Protein AF-A0A917FSZ9-F1 (afdb_monomer_lite)

Secondary structure (DSSP, 8-state):
---EEEEE--SSEEEEEEEEETTEEEEEEEEEESSHHHHHHHHHHHHHHHHHHTS----EETTTS-HHHHHHHHHSPPPHHHHHHHHHTTTSS--

pLDDT: mean 73.72, std 17.51, range [39.75, 93.25]

Radius of gyration: 17.69 Å; chains: 1; bounding box: 48×24×45 Å

Sequence (95 aa):
MNPVVGLDISKEESHGQAFLARGKPYRGTFHFEHTRDGLANLHQVL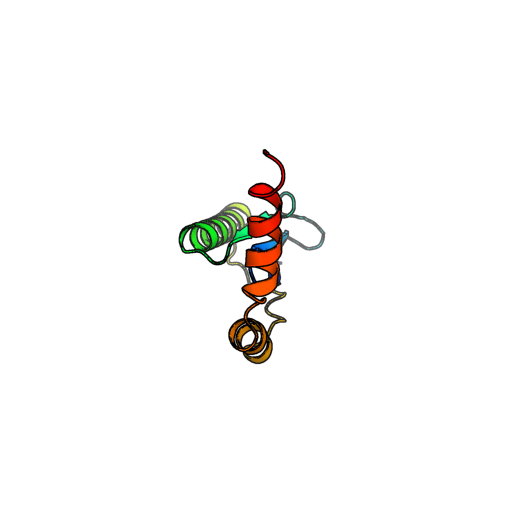KDIENASKLRYKGVFGAMYSRISLRFLSEFPTSYSVLQTATSFSISNLY

Foldseek 3Di:
DDKEKEWADDLFKIKIWIALDVVRTPDDIDMFGPDPVSVVVVVVVQVVSCVVNVHHHPDHHHVVCDVVNVVVCVVDPPDCVVVVVVVVVVVPPPD

Organism: NCBI:txid2041023

Structure (mmCIF, N/CA/C/O backbone):
data_AF-A0A917FSZ9-F1
#
_entry.id   AF-A0A917FSZ9-F1
#
loop_
_atom_site.group_PDB
_atom_site.id
_atom_site.type_symbol
_atom_site.label_atom_id
_atom_site.label_alt_id
_atom_site.label_comp_id
_atom_site.label_asym_id
_atom_site.label_entity_id
_atom_site.label_seq_id
_atom_site.pdbx_PDB_ins_code
_atom_site.Cartn_x
_atom_site.Cartn_y
_atom_site.Cartn_z
_atom_site.occupancy
_atom_site.B_iso_or_equiv
_atom_site.auth_seq_id
_atom_site.auth_comp_id
_atom_site.auth_asym_id
_atom_site.auth_atom_id
_atom_site.pdbx_PDB_mode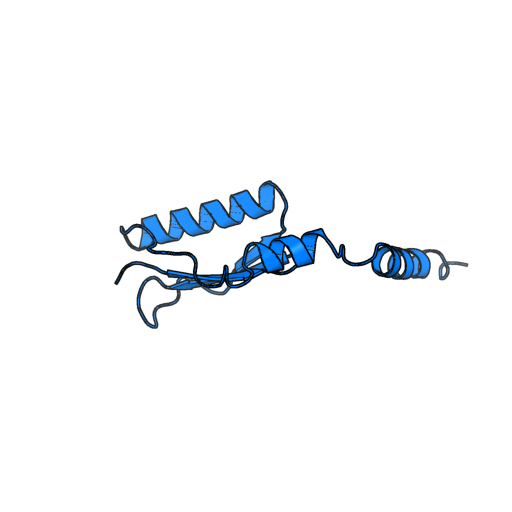l_num
ATOM 1 N N . MET A 1 1 ? -13.946 1.339 11.496 1.00 81.06 1 MET A N 1
ATOM 2 C CA . MET A 1 1 ? -13.726 0.752 10.153 1.00 81.06 1 MET A CA 1
ATOM 3 C C . MET A 1 1 ? -12.352 0.113 10.156 1.00 81.06 1 MET A C 1
ATOM 5 O O . MET A 1 1 ? -11.479 0.652 10.820 1.00 81.06 1 MET A O 1
ATOM 9 N N . ASN A 1 2 ? -12.168 -1.007 9.463 1.00 84.94 2 ASN A N 1
ATOM 10 C CA . ASN A 1 2 ? -10.841 -1.608 9.310 1.00 84.94 2 ASN A CA 1
ATOM 11 C C . ASN A 1 2 ? -9.979 -0.730 8.390 1.00 84.94 2 ASN A C 1
ATOM 13 O O . ASN A 1 2 ? -10.549 -0.056 7.523 1.00 84.94 2 ASN A O 1
ATOM 17 N N . PRO A 1 3 ? -8.644 -0.750 8.538 1.00 89.12 3 PRO A N 1
ATOM 18 C CA . PRO A 1 3 ? -7.784 -0.024 7.626 1.00 89.12 3 PRO A CA 1
ATOM 19 C C . PRO A 1 3 ? -7.876 -0.600 6.208 1.00 89.12 3 PRO A C 1
ATOM 21 O O . PRO A 1 3 ? -8.161 -1.790 6.006 1.00 89.12 3 PRO A O 1
ATOM 24 N N . VAL A 1 4 ? -7.636 0.269 5.232 1.00 89.88 4 VAL A N 1
ATOM 25 C CA . VAL A 1 4 ? -7.658 -0.045 3.800 1.00 89.88 4 VAL A CA 1
ATOM 26 C C . VAL A 1 4 ? -6.391 0.467 3.134 1.00 89.88 4 VAL A C 1
ATOM 28 O O . VAL A 1 4 ? -5.833 1.486 3.544 1.00 89.88 4 VAL A O 1
ATOM 31 N N . VAL A 1 5 ? -5.953 -0.234 2.094 1.00 88.69 5 VAL A N 1
ATOM 32 C CA . VAL A 1 5 ? -4.800 0.155 1.279 1.00 88.69 5 VAL A CA 1
ATOM 33 C C . VAL A 1 5 ? -5.245 0.236 -0.167 1.00 88.69 5 VAL A C 1
ATOM 35 O O . VAL A 1 5 ? -5.811 -0.727 -0.674 1.00 88.69 5 VAL A O 1
ATOM 38 N N . GLY A 1 6 ? -5.028 1.389 -0.793 1.00 88.25 6 GLY A N 1
ATOM 39 C CA . GLY A 1 6 ? -5.158 1.599 -2.230 1.00 88.25 6 GLY A CA 1
ATOM 40 C C . GLY A 1 6 ? -3.805 1.395 -2.904 1.00 88.25 6 GLY A C 1
ATOM 41 O O . GLY A 1 6 ? -2.841 2.005 -2.449 1.00 88.25 6 GLY A O 1
ATOM 42 N N . LEU A 1 7 ? -3.727 0.571 -3.950 1.00 87.50 7 LEU A N 1
ATOM 43 C CA . LEU A 1 7 ? -2.531 0.403 -4.782 1.00 87.50 7 LEU A CA 1
ATOM 44 C C . LEU A 1 7 ? -2.799 0.8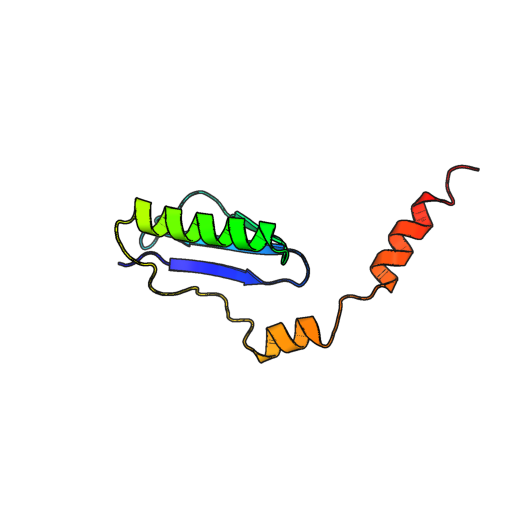15 -6.231 1.00 87.50 7 LEU A C 1
ATOM 46 O O . LEU A 1 7 ? -3.860 0.516 -6.772 1.00 87.50 7 LEU A O 1
ATOM 50 N N . ASP A 1 8 ? -1.807 1.435 -6.854 1.00 86.06 8 ASP A N 1
ATOM 51 C CA . ASP A 1 8 ? -1.695 1.600 -8.298 1.00 86.06 8 ASP A CA 1
ATOM 52 C C . ASP A 1 8 ? -0.484 0.790 -8.777 1.00 86.06 8 ASP A C 1
ATOM 54 O O . ASP A 1 8 ? 0.636 1.002 -8.310 1.00 86.06 8 ASP A O 1
ATOM 58 N N . ILE A 1 9 ? -0.721 -0.197 -9.639 1.00 80.75 9 ILE A N 1
ATOM 59 C CA . ILE A 1 9 ? 0.284 -1.161 -10.091 1.00 80.75 9 ILE A CA 1
ATOM 60 C C . ILE A 1 9 ? 0.763 -0.777 -11.489 1.00 80.75 9 ILE A C 1
ATOM 62 O O . ILE A 1 9 ? -0.016 -0.776 -12.439 1.00 80.75 9 ILE A O 1
ATOM 66 N N . SER A 1 10 ? 2.064 -0.538 -11.633 1.00 80.06 10 SER A N 1
ATOM 67 C CA . SER A 1 10 ? 2.728 -0.409 -12.937 1.00 80.06 10 SER A CA 1
ATOM 68 C C . SER A 1 10 ? 3.717 -1.564 -13.164 1.00 80.06 10 SER A C 1
ATOM 70 O O . SER A 1 10 ? 3.772 -2.483 -12.352 1.00 80.06 10 SER A O 1
ATOM 72 N N . LYS A 1 11 ? 4.466 -1.572 -14.278 1.00 73.19 11 LYS A N 1
ATOM 73 C CA . LYS A 1 11 ? 5.428 -2.652 -14.594 1.00 73.19 11 LYS A CA 1
ATOM 74 C C . LYS A 1 11 ? 6.705 -2.619 -13.763 1.00 73.19 11 LYS A C 1
ATOM 76 O O . LYS A 1 11 ? 7.322 -3.661 -13.582 1.00 73.19 11 LYS A O 1
ATOM 81 N N . GLU A 1 12 ? 7.120 -1.439 -13.328 1.00 75.06 12 GLU A N 1
ATOM 82 C CA . GLU A 1 12 ? 8.418 -1.241 -12.678 1.00 75.06 12 GLU A CA 1
ATOM 83 C C . GLU A 1 12 ? 8.192 -0.927 -11.199 1.00 75.06 12 GLU A C 1
ATOM 85 O O . GLU A 1 12 ? 8.542 -1.719 -10.321 1.00 75.06 12 GLU A O 1
ATOM 90 N N . GLU A 1 13 ? 7.488 0.174 -10.937 1.00 84.31 13 GLU A N 1
ATOM 91 C CA . GLU A 1 13 ? 7.180 0.659 -9.597 1.00 84.31 13 GLU A CA 1
ATOM 92 C C . GLU A 1 13 ? 5.669 0.790 -9.386 1.00 84.31 13 GLU A C 1
ATOM 94 O O . GLU A 1 13 ? 4.939 1.339 -10.210 1.00 84.31 13 GLU A O 1
ATOM 99 N N . SER A 1 14 ? 5.177 0.280 -8.264 1.00 88.44 14 SER A N 1
ATOM 100 C CA . SER A 1 14 ? 3.800 0.507 -7.831 1.00 88.44 14 SER A CA 1
ATOM 101 C C . SER A 1 14 ? 3.751 1.611 -6.794 1.00 88.44 14 SER A C 1
ATOM 103 O O . SER A 1 14 ? 4.640 1.712 -5.952 1.00 88.44 14 SER A O 1
ATOM 105 N N . HIS A 1 15 ? 2.655 2.358 -6.771 1.00 91.56 15 HIS A N 1
ATOM 106 C CA . HIS A 1 15 ? 2.373 3.352 -5.742 1.00 91.56 15 HIS A CA 1
ATOM 107 C C . HIS A 1 15 ? 1.211 2.897 -4.861 1.00 91.56 15 HIS A C 1
ATOM 109 O O . HIS A 1 15 ? 0.394 2.060 -5.243 1.00 91.56 15 HIS A O 1
ATOM 115 N N . GLY A 1 16 ? 1.108 3.453 -3.661 1.00 91.19 16 GLY A N 1
ATOM 116 C CA . GLY A 1 16 ? 0.011 3.155 -2.760 1.00 91.19 16 GLY A CA 1
ATOM 117 C C . GLY A 1 16 ? -0.266 4.246 -1.741 1.00 91.19 16 GLY A C 1
ATOM 118 O O . GLY A 1 16 ? 0.583 5.076 -1.424 1.00 91.19 16 GLY A O 1
ATOM 119 N N . GLN A 1 17 ? -1.484 4.224 -1.208 1.00 93.25 17 GLN A N 1
ATOM 120 C CA . GLN A 1 17 ? -1.917 5.052 -0.088 1.00 93.25 17 GLN A CA 1
ATOM 121 C C . GLN A 1 17 ? -2.735 4.200 0.875 1.00 93.25 17 GLN A C 1
ATOM 123 O O . GLN A 1 17 ? -3.700 3.536 0.496 1.00 93.25 17 GLN A O 1
ATOM 128 N N . ALA A 1 18 ? -2.376 4.258 2.150 1.00 91.94 18 ALA A N 1
ATOM 129 C CA . ALA A 1 18 ? -3.108 3.583 3.207 1.00 91.94 18 ALA A CA 1
ATOM 130 C C . ALA A 1 18 ? -3.993 4.555 3.989 1.00 91.94 18 ALA A C 1
ATOM 132 O O . ALA A 1 18 ? -3.689 5.743 4.101 1.00 91.94 18 ALA A O 1
ATOM 133 N N . PHE A 1 19 ? -5.078 4.040 4.563 1.00 92.06 19 PHE A N 1
ATOM 134 C CA . PHE A 1 19 ? -6.002 4.784 5.414 1.00 92.06 19 PHE A CA 1
ATOM 135 C C . PHE A 1 19 ? -6.346 3.955 6.652 1.00 92.06 19 PHE A C 1
ATOM 137 O O . PHE A 1 19 ? -6.798 2.816 6.536 1.00 92.06 19 PHE A O 1
ATOM 144 N N . LEU A 1 20 ? -6.172 4.538 7.843 1.00 91.50 20 LEU A N 1
ATOM 145 C CA . LEU A 1 20 ? -6.537 3.892 9.113 1.00 91.50 20 LEU A CA 1
ATOM 146 C C . LEU A 1 20 ? -8.053 3.894 9.341 1.00 91.50 20 LEU A C 1
ATOM 148 O O . LEU A 1 20 ? -8.606 2.993 9.965 1.00 91.50 20 LEU A O 1
ATOM 152 N N . ALA A 1 21 ? -8.717 4.934 8.846 1.00 89.50 21 ALA A N 1
ATOM 153 C CA . ALA A 1 21 ? -10.159 5.118 8.870 1.00 89.50 21 ALA A CA 1
ATOM 154 C C . ALA A 1 21 ? -10.564 6.012 7.689 1.00 89.50 21 ALA A C 1
ATOM 156 O O . ALA A 1 21 ? -9.708 6.596 7.019 1.00 89.50 21 ALA A O 1
ATOM 157 N N . ARG A 1 22 ? -11.869 6.151 7.435 1.00 86.94 22 ARG A N 1
ATOM 158 C CA . ARG A 1 22 ? -12.379 7.031 6.375 1.00 86.94 22 ARG A CA 1
ATOM 159 C C . ARG A 1 22 ? -11.834 8.453 6.555 1.00 86.94 22 ARG A C 1
ATOM 161 O O . ARG A 1 22 ? -12.024 9.049 7.608 1.00 86.94 22 ARG A O 1
ATOM 168 N N . GLY A 1 23 ? -11.147 8.963 5.533 1.00 88.19 23 GLY A N 1
ATOM 169 C CA . GLY A 1 23 ? -10.547 10.302 5.549 1.00 88.19 23 GLY A CA 1
ATOM 170 C C . GLY A 1 23 ? -9.319 10.458 6.455 1.00 88.19 23 GLY A C 1
ATOM 171 O O . GLY A 1 23 ? -8.827 11.571 6.596 1.00 88.19 23 GLY A O 1
ATOM 172 N N . LYS A 1 24 ? -8.804 9.376 7.059 1.00 92.75 24 LYS A N 1
ATOM 173 C CA . LYS A 1 24 ? -7.610 9.400 7.915 1.00 92.75 24 LYS A CA 1
ATOM 174 C C . LYS A 1 24 ? -6.458 8.643 7.241 1.00 92.75 24 LYS A C 1
ATOM 176 O O . LYS A 1 24 ? -6.335 7.431 7.463 1.00 92.75 24 LYS A O 1
ATOM 181 N N . PRO A 1 25 ? -5.649 9.313 6.399 1.00 93.25 25 PRO A N 1
ATOM 182 C CA . PRO A 1 25 ? -4.529 8.672 5.724 1.00 93.25 25 PRO A CA 1
ATOM 183 C C . PRO A 1 25 ? -3.489 8.185 6.738 1.00 93.25 25 PRO A C 1
ATOM 185 O O . PRO A 1 25 ? -3.231 8.819 7.764 1.00 93.25 25 PRO A O 1
ATOM 188 N N . TYR A 1 26 ? -2.912 7.023 6.454 1.00 90.69 26 TYR A N 1
ATOM 189 C CA . TYR A 1 26 ? -1.745 6.508 7.147 1.00 90.69 26 TYR A CA 1
ATOM 190 C C . TYR A 1 26 ? -0.500 7.013 6.420 1.00 90.69 26 TYR A C 1
ATOM 192 O O . TYR A 1 26 ? -0.087 6.425 5.423 1.00 90.69 26 TYR A O 1
ATOM 200 N N . ARG A 1 27 ? 0.072 8.113 6.930 1.00 90.06 27 ARG A N 1
ATOM 201 C CA . ARG A 1 27 ? 1.209 8.830 6.319 1.00 90.06 27 ARG A CA 1
ATOM 202 C C . ARG A 1 27 ? 0.886 9.288 4.881 1.00 90.06 27 ARG A C 1
ATOM 204 O O . ARG A 1 27 ? -0.282 9.345 4.494 1.00 90.06 27 ARG A O 1
ATOM 211 N N . GLY A 1 28 ? 1.913 9.694 4.136 1.00 90.06 28 GLY A N 1
ATOM 212 C CA . GLY A 1 28 ? 1.800 10.003 2.709 1.00 90.06 28 GLY A CA 1
ATOM 213 C C . GLY A 1 28 ? 1.723 8.747 1.842 1.00 90.06 28 GLY A C 1
ATOM 214 O O . GLY A 1 28 ? 1.617 7.627 2.351 1.00 90.06 28 GLY A O 1
ATOM 215 N N . THR A 1 29 ? 1.807 8.946 0.530 1.00 93.12 29 THR A N 1
ATOM 216 C CA . THR A 1 29 ? 1.919 7.850 -0.428 1.00 93.12 29 THR A CA 1
ATOM 217 C C . THR A 1 29 ? 3.228 7.090 -0.227 1.00 93.12 29 THR A C 1
ATOM 219 O O . THR A 1 29 ? 4.228 7.635 0.244 1.00 93.12 29 THR A O 1
ATOM 222 N N . PHE A 1 30 ? 3.218 5.812 -0.579 1.00 92.19 30 PHE A N 1
ATOM 223 C CA . PHE A 1 30 ? 4.404 4.967 -0.630 1.00 92.19 30 PHE A CA 1
ATOM 224 C C . PHE A 1 30 ? 4.543 4.370 -2.027 1.00 92.19 30 PHE A C 1
ATOM 226 O O . PHE A 1 30 ? 3.582 4.347 -2.795 1.00 92.19 30 PHE A O 1
ATOM 233 N N . HIS A 1 31 ? 5.735 3.889 -2.349 1.00 93.12 31 HIS A N 1
ATOM 234 C CA . HIS A 1 31 ? 6.008 3.175 -3.585 1.00 93.12 31 HIS A CA 1
ATOM 235 C C . HIS A 1 31 ? 6.846 1.932 -3.307 1.00 93.12 31 HIS A C 1
ATOM 237 O O . HIS A 1 31 ? 7.460 1.813 -2.243 1.00 93.12 31 HIS A O 1
ATOM 243 N N . PHE A 1 32 ? 6.818 0.982 -4.232 1.00 86.56 32 PHE A N 1
ATOM 244 C CA . PHE A 1 32 ? 7.651 -0.207 -4.176 1.00 86.56 32 PHE A CA 1
ATOM 245 C C . PHE A 1 32 ? 7.890 -0.774 -5.574 1.00 86.56 32 PHE A C 1
ATOM 247 O O . PHE A 1 32 ? 6.968 -0.910 -6.382 1.00 86.56 32 PHE A O 1
ATOM 254 N N . GLU A 1 33 ? 9.130 -1.173 -5.824 1.00 85.75 33 GLU A N 1
ATOM 255 C CA . GLU A 1 33 ? 9.490 -1.950 -7.002 1.00 85.75 33 GLU A CA 1
ATOM 256 C C . GLU A 1 33 ? 8.984 -3.391 -6.897 1.00 85.75 33 GLU A C 1
ATOM 258 O O . GLU A 1 33 ? 8.776 -3.938 -5.808 1.00 85.75 33 GLU A O 1
ATOM 263 N N . HIS A 1 34 ? 8.860 -4.057 -8.042 1.00 82.00 34 HIS A N 1
ATOM 264 C CA . HIS A 1 34 ? 8.450 -5.464 -8.121 1.00 82.00 34 HIS A CA 1
ATOM 265 C C . HIS A 1 34 ? 9.626 -6.428 -7.882 1.00 82.00 34 HIS A C 1
ATOM 267 O O . HIS A 1 34 ? 9.717 -7.502 -8.475 1.00 82.00 34 HIS A O 1
ATOM 273 N N . THR A 1 35 ? 10.540 -6.045 -6.992 1.00 81.00 35 THR A N 1
ATOM 274 C CA . THR A 1 35 ? 11.675 -6.849 -6.532 1.00 81.00 35 THR A CA 1
ATOM 275 C C . THR A 1 35 ? 11.356 -7.504 -5.188 1.00 81.00 35 THR A C 1
ATOM 277 O O . THR A 1 35 ? 10.378 -7.165 -4.517 1.00 81.00 35 THR A O 1
ATOM 280 N N . ARG A 1 36 ? 12.186 -8.460 -4.751 1.00 78.56 36 ARG A N 1
ATOM 281 C CA . ARG A 1 36 ? 12.023 -9.094 -3.431 1.00 78.56 36 ARG A CA 1
ATOM 282 C C . ARG A 1 36 ? 12.061 -8.063 -2.298 1.00 78.56 36 ARG A C 1
ATOM 284 O O . ARG A 1 36 ? 11.239 -8.143 -1.387 1.00 78.56 36 ARG A O 1
ATOM 291 N N . ASP A 1 37 ? 12.979 -7.107 -2.380 1.00 82.38 37 ASP A N 1
ATOM 292 C CA . ASP A 1 37 ? 13.152 -6.070 -1.362 1.00 82.38 37 ASP A CA 1
ATOM 293 C C . ASP A 1 37 ? 12.016 -5.040 -1.421 1.00 82.38 37 ASP A C 1
ATOM 295 O O . ASP A 1 37 ? 11.463 -4.673 -0.384 1.00 82.38 37 ASP A O 1
ATOM 299 N N . GLY A 1 38 ? 11.564 -4.662 -2.623 1.00 82.31 38 GLY A N 1
ATOM 300 C CA . GLY A 1 38 ? 10.380 -3.814 -2.793 1.00 82.31 38 GLY A CA 1
ATOM 301 C C . GLY A 1 38 ? 9.110 -4.448 -2.211 1.00 82.31 38 GLY A C 1
ATOM 302 O O . GLY A 1 38 ? 8.377 -3.814 -1.449 1.00 82.31 38 GLY A O 1
ATOM 303 N N . LEU A 1 39 ? 8.882 -5.740 -2.458 1.00 83.31 39 LEU A N 1
ATOM 304 C CA . LEU A 1 39 ? 7.760 -6.471 -1.860 1.00 83.31 39 LEU A CA 1
ATOM 305 C C . LEU A 1 39 ? 7.902 -6.647 -0.339 1.00 83.31 39 LEU A C 1
ATOM 307 O O . LEU A 1 39 ? 6.892 -6.657 0.371 1.00 83.31 39 LEU A O 1
ATOM 311 N N . ALA A 1 40 ? 9.127 -6.748 0.188 1.00 81.31 40 ALA A N 1
ATOM 312 C CA . ALA A 1 40 ? 9.368 -6.735 1.629 1.00 81.31 40 ALA A CA 1
ATOM 313 C C . ALA A 1 40 ? 9.002 -5.374 2.251 1.00 81.31 40 ALA A C 1
ATOM 315 O O . ALA A 1 40 ? 8.366 -5.342 3.308 1.00 81.31 40 ALA A O 1
ATOM 316 N N . ASN A 1 41 ? 9.300 -4.265 1.566 1.00 86.56 41 ASN A N 1
ATOM 317 C CA . ASN A 1 41 ? 8.888 -2.923 1.985 1.00 86.56 41 ASN A CA 1
ATOM 318 C C . ASN A 1 41 ? 7.360 -2.782 2.004 1.00 86.56 41 ASN A C 1
ATOM 320 O O . ASN A 1 41 ? 6.799 -2.330 3.005 1.00 86.56 41 ASN A O 1
ATOM 324 N N . LEU A 1 42 ? 6.670 -3.245 0.953 1.00 87.56 42 LEU A N 1
ATOM 325 C CA . LEU A 1 42 ? 5.203 -3.301 0.935 1.00 87.56 42 LEU A CA 1
ATOM 326 C C . LEU A 1 42 ? 4.667 -4.096 2.134 1.00 87.56 42 LEU A C 1
ATOM 328 O O . LEU A 1 42 ? 3.763 -3.643 2.836 1.00 87.56 42 LEU A O 1
ATOM 332 N N . HIS A 1 43 ? 5.233 -5.276 2.393 1.00 85.38 43 HIS A N 1
ATOM 333 C CA . HIS A 1 43 ? 4.826 -6.116 3.515 1.00 85.38 43 HIS A CA 1
ATOM 334 C C . HI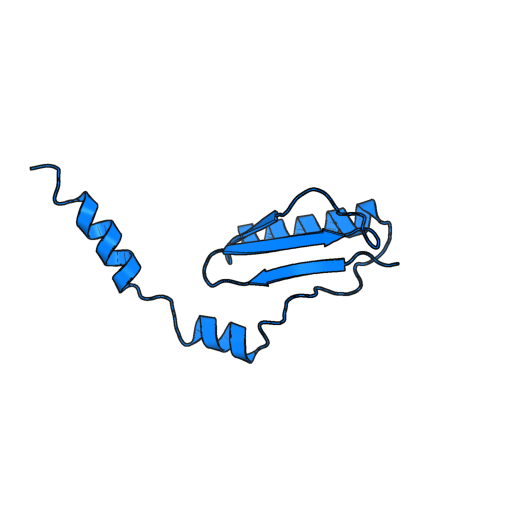S A 1 43 ? 5.008 -5.405 4.865 1.00 85.38 43 HIS A C 1
ATOM 336 O O . HIS A 1 43 ? 4.150 -5.526 5.743 1.00 85.38 43 HIS A O 1
ATOM 342 N N . GLN A 1 44 ? 6.099 -4.654 5.038 1.00 90.00 44 GLN A N 1
ATOM 343 C CA . GLN A 1 44 ? 6.340 -3.893 6.260 1.00 90.00 44 GLN A CA 1
ATOM 344 C C . GLN A 1 44 ? 5.291 -2.792 6.453 1.00 90.00 44 GLN A C 1
ATOM 346 O O . GLN A 1 44 ? 4.719 -2.686 7.535 1.00 90.00 44 GLN A O 1
ATOM 351 N N . VAL A 1 45 ? 4.942 -2.057 5.393 1.00 90.06 45 VAL A N 1
ATOM 352 C CA . VAL A 1 45 ? 3.870 -1.048 5.438 1.00 90.06 45 VAL A CA 1
ATOM 353 C C . VAL A 1 45 ? 2.542 -1.672 5.880 1.00 90.06 45 VAL A C 1
ATOM 355 O O . VAL A 1 45 ? 1.861 -1.122 6.747 1.00 90.06 45 VAL A O 1
ATOM 358 N N . LEU A 1 46 ? 2.184 -2.844 5.343 1.00 87.75 46 LEU A N 1
ATOM 359 C CA . LEU A 1 46 ? 0.966 -3.558 5.743 1.00 87.75 46 LEU A CA 1
ATOM 360 C C . LEU A 1 46 ? 0.972 -3.914 7.238 1.00 87.75 46 LEU A C 1
ATOM 362 O O . LEU A 1 46 ? -0.027 -3.682 7.921 1.00 87.75 46 LEU A O 1
ATOM 366 N N . LYS A 1 47 ? 2.099 -4.411 7.763 1.00 89.31 47 LYS A N 1
ATOM 367 C CA . LYS A 1 47 ? 2.264 -4.687 9.200 1.00 89.31 47 LYS A CA 1
ATOM 368 C C . LYS A 1 47 ? 2.135 -3.428 10.046 1.00 89.31 47 LYS A C 1
ATOM 370 O O . LYS A 1 47 ? 1.478 -3.453 11.086 1.00 89.31 47 LYS A O 1
ATOM 375 N N . ASP A 1 48 ? 2.734 -2.327 9.613 1.00 92.50 48 ASP A N 1
ATOM 376 C CA . ASP A 1 48 ? 2.707 -1.077 10.365 1.00 92.50 48 ASP A CA 1
ATOM 377 C C . ASP A 1 48 ? 1.283 -0.512 10.462 1.00 92.50 48 ASP A C 1
ATOM 379 O O . ASP A 1 48 ? 0.876 -0.014 11.513 1.00 92.50 48 ASP A O 1
ATOM 383 N N . ILE A 1 49 ? 0.487 -0.662 9.401 1.00 90.75 49 ILE A N 1
ATOM 384 C CA . ILE A 1 49 ? -0.932 -0.289 9.378 1.00 90.75 49 ILE A CA 1
ATOM 385 C C . ILE A 1 49 ? -1.750 -1.155 10.343 1.00 90.75 49 ILE A C 1
ATOM 387 O O . ILE A 1 49 ? -2.579 -0.626 11.095 1.00 90.75 49 ILE A O 1
ATOM 391 N N . GLU A 1 50 ? -1.527 -2.472 10.356 1.00 89.75 50 GLU A N 1
ATOM 392 C CA . GLU A 1 50 ? -2.185 -3.370 11.315 1.00 89.75 50 GLU A CA 1
ATOM 393 C C . GLU A 1 50 ? -1.807 -3.000 12.758 1.00 89.75 50 GLU A C 1
ATOM 395 O O . GLU A 1 50 ? -2.671 -2.863 13.627 1.00 89.75 50 GLU A O 1
ATOM 400 N N . ASN A 1 51 ? -0.524 -2.731 13.005 1.00 91.69 51 ASN A N 1
ATOM 401 C CA . ASN A 1 51 ? -0.011 -2.348 14.318 1.00 91.69 51 ASN A CA 1
ATOM 402 C C . ASN A 1 51 ? -0.540 -0.993 14.805 1.00 91.69 51 ASN A C 1
ATOM 404 O O . ASN A 1 51 ? -0.819 -0.849 16.001 1.00 91.69 51 ASN A O 1
ATOM 408 N N . ALA A 1 52 ? -0.675 -0.016 13.904 1.00 91.38 52 ALA A N 1
ATOM 409 C CA . ALA A 1 52 ? -1.162 1.328 14.209 1.00 91.38 52 ALA A CA 1
ATOM 410 C C . ALA A 1 52 ? -2.679 1.368 14.431 1.00 91.38 52 ALA A C 1
ATOM 412 O O . ALA A 1 52 ? -3.163 2.120 15.274 1.00 91.38 52 ALA A O 1
ATOM 413 N N . SER A 1 53 ? -3.436 0.559 13.688 1.00 89.75 53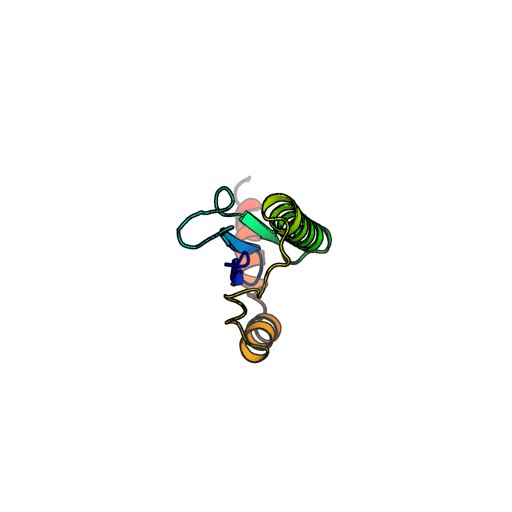 SER A N 1
ATOM 414 C CA . SER A 1 53 ? -4.895 0.478 13.825 1.00 89.75 53 SER A CA 1
ATOM 415 C C . SER A 1 53 ? -5.360 -0.516 14.892 1.00 89.75 53 SER A C 1
ATOM 417 O O . SER A 1 53 ? -6.515 -0.445 15.304 1.00 89.75 53 SER A O 1
ATOM 419 N N . LYS A 1 54 ? -4.489 -1.447 15.316 1.00 91.44 54 LYS A N 1
ATOM 420 C CA . LYS A 1 54 ? -4.837 -2.637 16.118 1.00 91.44 54 LYS A CA 1
ATOM 421 C C . LYS A 1 54 ? -5.902 -3.521 15.459 1.00 91.44 54 LYS A C 1
ATOM 423 O O . LYS A 1 54 ? -6.581 -4.291 16.131 1.00 91.44 54 LYS A O 1
ATOM 428 N N . LEU A 1 55 ? -6.045 -3.416 14.141 1.00 86.25 55 LEU A N 1
ATOM 429 C CA . LEU A 1 55 ? -7.024 -4.133 13.337 1.00 86.25 55 LEU A CA 1
ATOM 430 C C . LEU A 1 55 ? -6.331 -4.719 12.112 1.00 86.25 55 LEU A C 1
ATOM 432 O O . LEU A 1 55 ? -5.417 -4.120 11.554 1.00 86.25 55 LEU A O 1
ATOM 436 N N . ARG A 1 56 ? -6.810 -5.869 11.637 1.00 81.81 56 ARG A N 1
ATOM 437 C CA . ARG A 1 56 ? -6.340 -6.413 10.360 1.00 81.81 56 ARG A CA 1
ATOM 438 C C . ARG A 1 56 ? -6.866 -5.570 9.204 1.00 81.81 56 ARG A C 1
ATOM 440 O O . ARG A 1 56 ? -8.040 -5.178 9.210 1.00 81.81 56 ARG A O 1
ATOM 447 N N . TYR A 1 57 ? -6.027 -5.311 8.204 1.00 76.00 57 TYR A N 1
ATOM 448 C CA . TYR A 1 57 ? -6.499 -4.652 6.987 1.00 76.00 57 TYR A CA 1
ATOM 449 C C . TYR A 1 57 ? -7.515 -5.549 6.281 1.00 76.00 57 TYR A C 1
ATOM 451 O O . TYR A 1 57 ? -7.358 -6.766 6.207 1.00 76.00 57 TYR A O 1
ATOM 459 N N . LYS A 1 58 ? -8.623 -4.955 5.827 1.00 67.81 58 LYS A N 1
ATOM 460 C CA . LYS A 1 58 ? -9.760 -5.734 5.296 1.00 67.81 58 LYS A CA 1
ATOM 461 C C . LYS A 1 58 ? -9.616 -6.061 3.812 1.00 67.81 58 LYS A C 1
ATOM 463 O O . LYS A 1 58 ? -10.345 -6.902 3.302 1.00 67.81 58 LYS A O 1
ATOM 468 N N . GLY A 1 59 ? -8.702 -5.387 3.124 1.00 63.34 59 GLY A N 1
ATOM 469 C CA . GLY A 1 59 ? -8.447 -5.609 1.712 1.00 63.34 59 GLY A CA 1
ATOM 470 C C . GLY A 1 59 ? -7.450 -4.613 1.141 1.00 63.34 59 GLY A C 1
ATOM 471 O O . GLY A 1 59 ? -7.293 -3.499 1.651 1.00 63.34 59 GLY A O 1
ATOM 472 N N . VAL A 1 60 ? -6.796 -5.048 0.070 1.00 61.56 60 VAL A N 1
ATOM 473 C CA . VAL A 1 60 ? -6.010 -4.203 -0.825 1.00 61.56 60 VAL A CA 1
ATOM 474 C C . VAL A 1 60 ? -6.934 -3.815 -1.979 1.00 61.56 60 VAL A C 1
ATOM 476 O O . VAL A 1 60 ? -7.261 -4.634 -2.835 1.00 61.56 60 VAL A O 1
ATOM 479 N N . PHE A 1 61 ? -7.425 -2.582 -1.956 1.00 56.31 61 PHE A N 1
ATOM 480 C CA . PHE A 1 61 ? -8.184 -1.985 -3.049 1.00 56.31 61 PHE A CA 1
ATOM 481 C C . PHE A 1 61 ? -7.191 -1.479 -4.103 1.00 56.31 61 PHE A C 1
ATOM 483 O O . PHE A 1 61 ? -6.095 -1.052 -3.762 1.00 56.31 61 PHE A O 1
ATOM 490 N N . GLY A 1 62 ? -7.521 -1.563 -5.390 1.00 51.44 62 GLY A N 1
ATOM 491 C CA . GLY A 1 62 ? -6.558 -1.205 -6.444 1.00 51.44 62 GLY A CA 1
ATOM 492 C C . GLY A 1 62 ? -5.674 -2.358 -6.945 1.00 51.44 62 GLY A C 1
ATOM 493 O O . GLY A 1 62 ? -4.960 -2.196 -7.926 1.00 51.44 62 GLY A O 1
ATOM 494 N N . ALA A 1 63 ? -5.904 -3.596 -6.481 1.00 50.84 63 ALA A N 1
ATOM 495 C CA . ALA A 1 63 ? -5.660 -4.795 -7.307 1.00 50.84 63 ALA A CA 1
ATOM 496 C C . ALA A 1 63 ? -6.582 -4.853 -8.558 1.00 50.84 63 ALA A C 1
ATOM 498 O O . ALA A 1 63 ? -6.821 -5.915 -9.126 1.00 50.84 63 ALA A O 1
ATOM 499 N N . MET A 1 64 ? -7.136 -3.706 -8.977 1.00 44.09 64 MET A N 1
ATOM 500 C CA . MET A 1 64 ? -7.949 -3.513 -10.177 1.00 44.09 64 MET A CA 1
ATOM 501 C C . MET A 1 64 ? -7.187 -3.839 -11.458 1.00 44.09 64 MET A C 1
ATOM 503 O O . MET A 1 64 ? -7.804 -4.041 -12.500 1.00 44.09 64 MET A O 1
ATOM 507 N N . TYR A 1 65 ? -5.875 -4.022 -11.361 1.00 48.84 65 TYR A N 1
ATOM 508 C CA . TYR A 1 65 ? -5.167 -4.880 -12.279 1.00 48.84 65 TYR A CA 1
ATOM 509 C C . TYR A 1 65 ? -5.485 -6.336 -11.923 1.00 48.84 65 TYR A C 1
ATOM 511 O O . TYR A 1 65 ? -4.771 -6.995 -11.169 1.00 48.84 65 TYR A O 1
ATOM 519 N N . SER A 1 66 ? -6.613 -6.823 -12.447 1.00 56.34 66 SER A N 1
ATOM 520 C CA . SER A 1 66 ? -7.022 -8.225 -12.333 1.00 56.34 66 SER A CA 1
ATOM 521 C C . SER A 1 66 ? -5.881 -9.164 -12.758 1.00 56.34 66 SER A C 1
ATOM 523 O O . SER A 1 66 ? -4.896 -8.735 -13.364 1.00 56.34 66 SER A O 1
ATOM 525 N N . ARG A 1 67 ? -6.033 -10.480 -12.555 1.00 57.44 67 ARG A N 1
ATOM 526 C CA . ARG A 1 67 ? -5.160 -11.470 -13.218 1.00 57.44 67 ARG A CA 1
ATOM 527 C C . ARG A 1 67 ? -4.904 -11.126 -14.691 1.00 57.44 67 ARG A C 1
ATOM 529 O O . ARG A 1 67 ? -3.804 -11.378 -15.154 1.00 57.44 67 ARG A O 1
ATOM 536 N N . ILE A 1 68 ? -5.878 -10.531 -15.388 1.00 54.38 68 ILE A N 1
ATOM 537 C CA . ILE A 1 68 ? -5.769 -10.098 -16.787 1.00 54.38 68 ILE A CA 1
ATOM 538 C C . ILE A 1 68 ? -4.773 -8.954 -16.942 1.00 54.38 68 ILE A C 1
ATOM 540 O O . ILE A 1 68 ? -4.002 -8.973 -17.881 1.00 54.38 68 ILE A O 1
ATOM 544 N N . SER A 1 69 ? -4.734 -7.985 -16.036 1.00 58.72 69 SER A N 1
ATOM 545 C CA . SER A 1 69 ? -3.804 -6.866 -16.134 1.00 58.72 69 SER A CA 1
ATOM 546 C C . SER A 1 69 ? -2.393 -7.211 -15.683 1.00 58.72 69 SER A C 1
ATOM 548 O O . SER A 1 69 ? -1.454 -6.797 -16.340 1.00 58.72 69 SER A O 1
ATOM 550 N N . LEU A 1 70 ? -2.214 -7.996 -14.616 1.00 62.06 70 LEU A N 1
ATOM 551 C CA . LEU A 1 70 ? -0.884 -8.520 -14.274 1.00 62.06 70 LEU A CA 1
ATOM 552 C C . LEU A 1 70 ? -0.371 -9.447 -15.382 1.00 62.06 70 LEU A C 1
ATOM 554 O O . LEU A 1 70 ? 0.800 -9.389 -15.744 1.00 62.06 70 LEU A O 1
ATOM 558 N N . ARG A 1 71 ? -1.266 -10.246 -15.979 1.00 60.16 71 ARG A N 1
ATOM 559 C CA . ARG A 1 71 ? -0.970 -11.022 -17.185 1.00 60.16 71 ARG A CA 1
ATOM 560 C C . ARG A 1 71 ? -0.659 -10.113 -18.372 1.00 60.16 71 ARG A C 1
ATOM 562 O O . ARG A 1 71 ? 0.314 -10.388 -19.037 1.00 60.16 71 ARG A O 1
ATOM 569 N N . PHE A 1 72 ? -1.374 -9.013 -18.590 1.00 60.22 72 PHE A N 1
ATOM 570 C CA . PHE A 1 72 ? -1.093 -8.038 -19.650 1.00 60.22 72 PHE A CA 1
ATOM 571 C C . PHE A 1 72 ? 0.263 -7.347 -19.441 1.00 60.22 72 PHE A C 1
ATOM 573 O O . PHE A 1 72 ? 1.059 -7.252 -20.366 1.00 60.22 72 PHE A O 1
ATOM 580 N N . LEU A 1 73 ? 0.583 -6.918 -18.218 1.00 62.16 73 LEU A N 1
ATOM 581 C CA . LEU A 1 73 ? 1.890 -6.353 -17.874 1.00 62.16 73 LEU A CA 1
ATOM 582 C C . LEU A 1 73 ? 3.021 -7.383 -18.059 1.00 62.16 73 LEU A C 1
ATOM 584 O O . LEU A 1 73 ? 4.111 -7.006 -18.477 1.00 62.16 73 LEU A O 1
ATOM 588 N N . SER A 1 74 ? 2.747 -8.667 -17.795 1.00 63.53 74 SER A N 1
ATOM 589 C CA . SER A 1 74 ? 3.679 -9.784 -18.005 1.00 63.53 74 SER A CA 1
ATOM 590 C C . SER A 1 74 ? 3.804 -10.226 -19.470 1.00 63.53 74 SER A C 1
ATOM 592 O O . SER A 1 74 ? 4.888 -10.625 -19.881 1.00 63.53 74 SER A O 1
ATOM 594 N N . GLU A 1 75 ? 2.710 -10.225 -20.233 1.00 66.25 75 GLU A N 1
ATOM 595 C CA . GLU A 1 75 ? 2.632 -10.657 -21.639 1.00 66.25 75 GLU A CA 1
ATOM 596 C C . GLU A 1 75 ? 3.186 -9.585 -22.574 1.00 66.25 75 GLU A C 1
ATOM 598 O O . GLU A 1 75 ? 3.788 -9.904 -23.596 1.00 66.25 75 GLU A O 1
ATOM 603 N N . PHE A 1 76 ? 3.039 -8.316 -22.200 1.00 61.19 76 PHE A N 1
ATOM 604 C CA . PHE A 1 76 ? 3.642 -7.186 -22.885 1.00 61.19 76 PHE A CA 1
ATOM 605 C C . PHE A 1 76 ? 4.740 -6.610 -21.988 1.00 61.19 76 PHE A C 1
ATOM 607 O O . PHE A 1 76 ? 4.479 -5.620 -21.310 1.00 61.19 76 PHE A O 1
ATOM 614 N N . PRO A 1 77 ? 5.967 -7.162 -21.941 1.00 58.88 77 PRO A N 1
ATOM 615 C CA . PRO A 1 77 ? 7.085 -6.484 -21.284 1.00 58.88 77 PRO A CA 1
ATOM 616 C C . PRO A 1 77 ? 7.226 -5.071 -21.873 1.00 58.88 77 PRO A C 1
ATOM 618 O O . PRO A 1 77 ? 7.069 -4.882 -23.082 1.00 58.88 77 PRO A O 1
ATOM 621 N N . THR A 1 78 ? 7.445 -4.032 -21.055 1.00 58.31 78 THR A N 1
ATOM 622 C CA . THR A 1 78 ? 7.876 -2.747 -21.636 1.00 58.31 78 THR A CA 1
ATOM 623 C C . THR A 1 78 ? 9.179 -2.996 -22.383 1.00 58.31 78 THR A C 1
ATOM 625 O O . THR A 1 78 ? 10.047 -3.731 -21.917 1.00 58.31 78 THR A O 1
ATOM 628 N N . SER A 1 79 ? 9.267 -2.466 -23.602 1.00 51.69 79 SER A N 1
ATOM 629 C CA . SER A 1 79 ? 10.276 -2.922 -24.550 1.00 51.69 79 SER A CA 1
ATOM 630 C C . SER A 1 79 ? 11.691 -2.655 -24.039 1.00 51.69 79 SER A C 1
ATOM 632 O O . SER A 1 79 ? 12.017 -1.530 -23.652 1.00 51.69 79 SER A O 1
ATOM 634 N N . TYR A 1 80 ? 12.556 -3.656 -24.189 1.00 49.09 80 TYR A N 1
ATOM 635 C CA . TYR A 1 80 ? 14.008 -3.509 -24.091 1.00 49.09 80 TYR A CA 1
ATOM 636 C C . TYR A 1 80 ? 14.557 -2.436 -25.063 1.00 49.09 80 TYR A C 1
ATOM 638 O O . TYR A 1 80 ? 15.656 -1.935 -24.883 1.00 49.09 80 TYR A O 1
ATOM 646 N N . SER A 1 81 ? 13.776 -2.026 -26.067 1.00 43.16 81 SER A N 1
ATOM 647 C CA . SER A 1 81 ? 14.080 -0.948 -27.013 1.00 43.16 81 SER A CA 1
ATOM 648 C C . SER A 1 81 ? 14.036 0.453 -26.381 1.00 43.16 81 SER A C 1
ATOM 650 O O . SER A 1 81 ? 14.938 1.233 -26.640 1.00 43.16 81 SER A O 1
ATOM 652 N N . VAL A 1 82 ? 13.088 0.765 -25.483 1.00 50.00 82 VAL A N 1
ATOM 653 C CA . VAL A 1 82 ? 13.132 2.003 -24.660 1.00 50.00 82 VAL A CA 1
ATOM 654 C C . VAL A 1 82 ? 14.337 1.972 -23.712 1.00 50.00 82 VAL A C 1
ATOM 656 O O . VAL A 1 82 ? 15.030 2.975 -23.550 1.00 50.00 82 VAL A O 1
ATOM 659 N N . LEU A 1 83 ? 14.630 0.793 -23.156 1.00 47.75 83 LEU A N 1
ATOM 660 C CA . LEU A 1 83 ? 15.794 0.552 -22.303 1.00 47.75 83 LEU A CA 1
ATOM 661 C C . LEU A 1 83 ? 17.123 0.746 -23.061 1.00 47.75 83 LEU A C 1
ATOM 663 O O . LEU A 1 83 ? 18.010 1.412 -22.546 1.00 47.75 83 LEU A O 1
ATOM 667 N N . GLN A 1 84 ? 17.265 0.261 -24.298 1.00 46.78 84 GLN A N 1
ATOM 668 C CA . GLN A 1 84 ? 18.486 0.435 -25.097 1.00 46.78 84 GLN A CA 1
ATOM 669 C C . GLN A 1 84 ? 18.639 1.841 -25.689 1.00 46.78 84 GLN A C 1
ATOM 671 O O . GLN A 1 84 ? 19.763 2.334 -25.783 1.00 46.78 84 GLN A O 1
ATOM 676 N N . THR A 1 85 ? 17.557 2.515 -26.090 1.00 50.41 85 THR A N 1
ATOM 677 C CA . THR A 1 85 ? 17.653 3.853 -26.698 1.00 50.41 85 THR A CA 1
ATOM 678 C C . THR A 1 85 ? 18.158 4.908 -25.701 1.00 50.41 85 THR A C 1
ATOM 680 O O . THR A 1 85 ? 18.911 5.790 -26.101 1.00 50.41 85 THR A O 1
ATOM 683 N N . ALA A 1 86 ? 17.862 4.786 -24.401 1.00 42.75 86 ALA A N 1
ATOM 684 C CA . ALA A 1 86 ? 18.450 5.641 -23.362 1.00 42.75 86 ALA A CA 1
ATOM 685 C C . ALA A 1 86 ? 19.931 5.315 -23.080 1.00 42.75 86 ALA A C 1
ATOM 687 O O . ALA A 1 86 ? 20.758 6.219 -22.968 1.00 42.75 86 ALA A O 1
ATOM 688 N N . THR A 1 87 ? 20.294 4.029 -23.010 1.00 46.25 87 THR A N 1
ATOM 689 C CA . THR A 1 87 ? 21.682 3.607 -22.744 1.00 46.25 87 THR A CA 1
ATOM 690 C C . THR A 1 87 ? 22.627 3.946 -23.904 1.00 46.25 87 THR A C 1
ATOM 692 O O . THR A 1 87 ? 23.786 4.282 -23.678 1.00 46.25 87 THR A O 1
ATOM 695 N N . SER A 1 88 ? 22.129 3.939 -25.142 1.00 49.03 88 SER A N 1
ATOM 696 C CA . SER A 1 88 ? 22.900 4.285 -26.347 1.00 49.03 88 SER A CA 1
ATOM 697 C C . SER A 1 88 ? 23.225 5.783 -26.454 1.00 49.03 88 SER A C 1
ATOM 699 O O . SER A 1 88 ? 24.242 6.144 -27.037 1.00 49.03 88 SER A O 1
ATOM 701 N N . PHE A 1 89 ? 22.404 6.661 -25.865 1.00 50.75 89 PHE A N 1
ATOM 702 C CA . PHE A 1 89 ? 22.581 8.121 -25.927 1.00 50.75 89 PHE A CA 1
ATOM 703 C C . PHE A 1 89 ? 23.712 8.652 -25.025 1.00 50.75 89 PHE A C 1
ATOM 705 O O . PHE A 1 89 ? 24.148 9.789 -25.194 1.00 50.75 89 PHE A O 1
ATOM 712 N N . SER A 1 9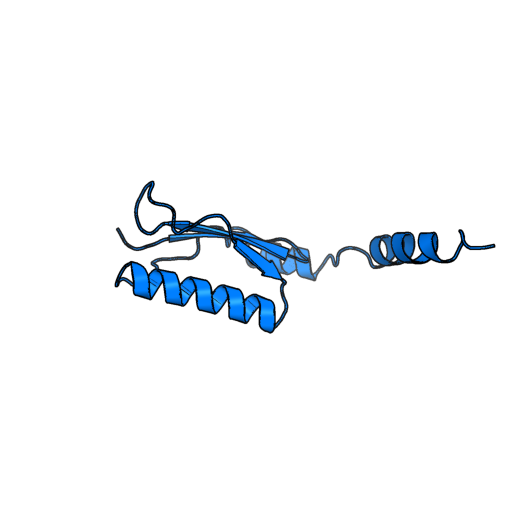0 ? 24.203 7.847 -24.075 1.00 47.44 90 SER A N 1
ATOM 713 C CA . SER A 1 90 ? 25.246 8.265 -23.127 1.00 47.44 90 SER A CA 1
ATOM 714 C C . SER A 1 90 ? 26.668 7.873 -23.553 1.00 47.44 90 SER A C 1
ATOM 716 O O . SER A 1 90 ? 27.624 8.353 -22.950 1.00 47.44 90 SER A O 1
ATOM 718 N N . ILE A 1 91 ? 26.828 7.036 -24.587 1.00 49.69 91 ILE A N 1
ATOM 719 C CA . ILE A 1 91 ? 28.143 6.569 -25.075 1.00 49.69 91 ILE A CA 1
ATOM 720 C C . ILE A 1 91 ? 28.577 7.326 -26.348 1.00 49.69 91 ILE A C 1
ATOM 722 O O . ILE A 1 91 ? 29.731 7.251 -26.755 1.00 49.69 91 ILE A O 1
ATOM 726 N N . SER A 1 92 ? 27.686 8.118 -26.957 1.00 49.44 92 SER A N 1
ATOM 727 C CA . SER A 1 92 ? 27.964 8.880 -28.185 1.00 49.44 92 SER A CA 1
ATOM 728 C C . SER A 1 92 ? 28.304 10.365 -27.978 1.00 49.44 92 SER A C 1
ATOM 730 O O . SER A 1 92 ? 28.561 11.041 -28.965 1.00 49.44 92 SER A O 1
ATOM 732 N N . ASN A 1 93 ? 28.323 10.881 -26.740 1.00 50.16 93 ASN A N 1
ATOM 733 C CA . ASN A 1 93 ? 28.578 12.306 -26.438 1.00 50.16 93 ASN A CA 1
ATOM 734 C C . ASN A 1 93 ? 29.880 12.569 -25.644 1.00 50.16 93 ASN A C 1
ATOM 736 O O . ASN A 1 93 ? 29.992 13.585 -24.962 1.00 50.16 93 ASN A O 1
ATOM 740 N N . LEU A 1 94 ? 30.866 11.666 -25.714 1.00 45.59 94 LEU A N 1
ATOM 741 C CA . LEU A 1 94 ? 32.209 11.862 -25.134 1.00 45.59 94 LEU A CA 1
ATOM 742 C C . LEU A 1 94 ? 33.357 11.668 -26.149 1.00 45.59 94 LEU A C 1
ATOM 744 O O . LEU A 1 94 ? 34.476 11.344 -25.757 1.00 45.59 94 LEU A O 1
ATOM 748 N N . TYR A 1 95 ? 33.092 11.915 -27.435 1.00 39.75 95 TYR A N 1
ATOM 749 C CA . TYR A 1 95 ? 34.126 12.204 -28.435 1.00 39.75 95 TYR A CA 1
ATOM 750 C C . TYR A 1 95 ? 33.912 13.598 -29.015 1.00 39.75 95 TYR A C 1
ATOM 752 O O . TYR A 1 95 ? 32.743 13.912 -29.336 1.00 39.75 95 TYR A O 1
#